Protein AF-A0A7Z9WI83-F1 (afdb_monomer_lite)

Foldseek 3Di:
DDQDPQRLLLVLVCVVQVFQADPPDAFGTDDPAETEHEDADLVVLVVQCVRQLPDPHQAEYEYAPVCQVSNCVSCVPSQHWYHYSNGHTPGGRDDDD

Radius of gyration: 12.02 Å; chains: 1; bounding box: 30×32×25 Å

Structure (mmCIF, N/CA/C/O backbone):
data_AF-A0A7Z9WI83-F1
#
_entry.id   AF-A0A7Z9WI83-F1
#
loop_
_atom_site.group_PDB
_atom_site.id
_atom_site.type_symbol
_atom_site.label_atom_id
_atom_site.label_alt_id
_atom_site.label_comp_id
_atom_site.label_asym_id
_atom_site.label_entity_id
_atom_site.label_seq_id
_atom_site.pdbx_PDB_ins_code
_atom_site.Cartn_x
_atom_site.Cartn_y
_atom_site.Cartn_z
_atom_site.occupancy
_atom_site.B_iso_or_equiv
_atom_site.auth_seq_id
_atom_site.auth_comp_id
_atom_site.auth_asym_id
_atom_site.auth_atom_id
_atom_site.pdbx_PDB_model_num
ATOM 1 N N . MET A 1 1 ? 17.686 18.195 3.930 1.00 54.31 1 MET A N 1
ATOM 2 C CA . MET A 1 1 ? 17.707 16.792 3.449 1.00 54.31 1 MET A CA 1
ATOM 3 C C . MET A 1 1 ? 16.621 16.606 2.400 1.00 54.31 1 MET A C 1
ATOM 5 O O . MET A 1 1 ? 15.509 17.076 2.614 1.00 54.31 1 MET A O 1
ATOM 9 N N . ALA A 1 2 ? 16.925 15.976 1.265 1.00 73.25 2 ALA A N 1
ATOM 10 C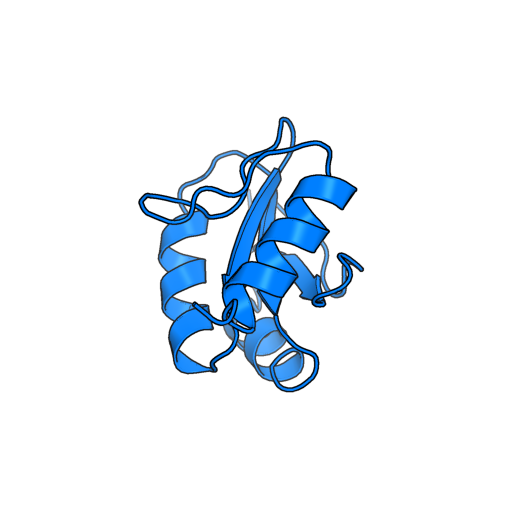 CA . ALA A 1 2 ? 15.931 15.727 0.221 1.00 73.25 2 ALA A CA 1
ATOM 11 C C . ALA A 1 2 ? 14.961 14.612 0.652 1.00 73.25 2 ALA A C 1
ATOM 13 O O . ALA A 1 2 ? 15.396 13.566 1.130 1.00 73.25 2 ALA A O 1
ATOM 14 N N . LYS A 1 3 ? 13.647 14.824 0.486 1.00 80.62 3 LYS A N 1
ATOM 15 C CA . LYS A 1 3 ? 12.636 13.789 0.763 1.00 80.62 3 LYS A CA 1
ATOM 16 C C . LYS A 1 3 ? 12.774 12.638 -0.228 1.00 80.62 3 LYS A C 1
ATOM 18 O O . LYS A 1 3 ? 12.801 12.875 -1.442 1.00 80.62 3 LYS A O 1
ATOM 23 N N . SER A 1 4 ? 12.817 11.411 0.290 1.00 91.06 4 SER A N 1
ATOM 24 C CA . SER A 1 4 ? 12.865 10.201 -0.532 1.00 91.06 4 SER A CA 1
ATOM 25 C C . SER A 1 4 ? 11.586 10.069 -1.376 1.00 91.06 4 SER A C 1
ATOM 27 O O . SER A 1 4 ? 10.556 10.681 -1.077 1.00 91.06 4 SER A O 1
ATOM 29 N N . LYS A 1 5 ? 11.622 9.267 -2.450 1.00 91.06 5 LYS A N 1
ATOM 30 C CA . LYS A 1 5 ? 10.400 8.981 -3.224 1.00 91.06 5 LYS A CA 1
ATOM 31 C C . LYS A 1 5 ? 9.341 8.296 -2.351 1.00 91.06 5 LYS A C 1
ATOM 33 O O . LYS A 1 5 ? 8.167 8.615 -2.490 1.00 91.06 5 LYS A O 1
ATOM 38 N N . HIS A 1 6 ? 9.761 7.407 -1.452 1.00 93.69 6 HIS A N 1
ATOM 39 C CA . HIS A 1 6 ? 8.878 6.759 -0.485 1.00 93.69 6 HIS A CA 1
ATOM 40 C C . HIS A 1 6 ? 8.203 7.806 0.417 1.00 93.69 6 HIS A C 1
ATOM 42 O O . HIS A 1 6 ? 6.977 7.869 0.437 1.00 93.69 6 HIS A O 1
ATOM 48 N N . ASP A 1 7 ? 8.978 8.703 1.042 1.00 94.12 7 ASP A N 1
ATOM 49 C CA . ASP A 1 7 ? 8.466 9.741 1.953 1.00 94.12 7 ASP A CA 1
ATOM 50 C C . ASP A 1 7 ? 7.425 10.625 1.252 1.00 94.12 7 ASP A C 1
ATOM 52 O O . ASP A 1 7 ? 6.364 10.904 1.802 1.00 94.12 7 ASP A O 1
ATOM 56 N N . LYS A 1 8 ? 7.697 11.038 0.005 1.00 94.94 8 LYS A N 1
ATOM 57 C CA . LYS A 1 8 ? 6.768 11.868 -0.781 1.00 94.94 8 LYS A CA 1
ATOM 58 C C . LYS A 1 8 ? 5.434 11.162 -1.025 1.00 94.94 8 LYS A C 1
ATOM 60 O O . LYS A 1 8 ? 4.383 11.788 -0.924 1.00 94.94 8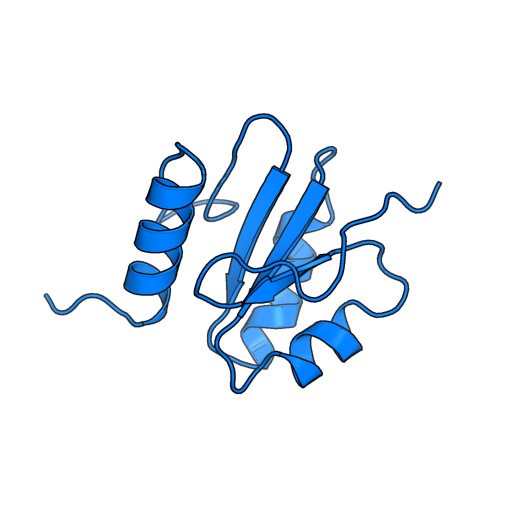 LYS A O 1
ATOM 65 N N . ILE A 1 9 ? 5.469 9.873 -1.364 1.00 95.56 9 ILE A N 1
ATOM 66 C CA . ILE A 1 9 ? 4.255 9.083 -1.591 1.00 95.56 9 ILE A CA 1
ATOM 67 C C . ILE A 1 9 ? 3.502 8.908 -0.272 1.00 95.56 9 ILE A C 1
ATOM 69 O O . ILE A 1 9 ? 2.302 9.170 -0.220 1.00 95.56 9 ILE A O 1
ATOM 73 N N . ALA A 1 10 ? 4.200 8.525 0.797 1.00 95.62 10 ALA A N 1
ATOM 74 C CA . ALA A 1 10 ? 3.597 8.295 2.101 1.00 95.62 10 ALA A CA 1
ATOM 75 C C . ALA A 1 10 ? 2.929 9.559 2.659 1.00 95.62 10 ALA A C 1
ATOM 77 O O . ALA A 1 10 ? 1.768 9.509 3.057 1.00 95.62 10 ALA A O 1
ATOM 78 N N . GLU A 1 11 ? 3.591 10.716 2.590 1.00 95.69 11 GLU A N 1
ATOM 79 C CA . GLU A 1 11 ? 3.005 11.999 2.992 1.00 95.69 11 GLU A CA 1
ATOM 80 C C . GLU A 1 11 ? 1.770 12.371 2.157 1.00 95.69 11 GLU A C 1
ATOM 82 O O . GLU A 1 11 ? 0.769 12.838 2.703 1.00 95.69 11 GLU A O 1
ATOM 87 N N . ASN A 1 12 ? 1.812 12.158 0.838 1.00 95.75 12 ASN A N 1
ATOM 88 C CA . ASN A 1 12 ? 0.677 12.451 -0.039 1.00 95.75 12 ASN A CA 1
ATOM 89 C C . ASN A 1 12 ? -0.533 11.565 0.280 1.00 95.75 12 ASN A C 1
ATOM 91 O O . ASN A 1 12 ? -1.665 12.051 0.336 1.00 95.75 12 ASN A O 1
ATOM 95 N N . LEU A 1 13 ? -0.306 10.271 0.510 1.00 96.69 13 LEU A N 1
ATOM 96 C CA . LEU A 1 13 ? -1.359 9.330 0.883 1.00 96.69 13 LEU A CA 1
ATOM 97 C C . LEU A 1 13 ? -1.898 9.622 2.286 1.00 96.69 13 LEU A C 1
ATOM 99 O O . LEU A 1 13 ? -3.112 9.616 2.473 1.00 96.69 13 LEU A O 1
ATOM 103 N N . ALA A 1 14 ? -1.027 9.931 3.246 1.00 96.25 14 ALA A N 1
ATOM 104 C CA . ALA A 1 14 ? -1.408 10.312 4.601 1.00 96.25 14 ALA A CA 1
ATOM 105 C C . ALA A 1 14 ? -2.348 11.528 4.581 1.00 96.25 14 ALA A C 1
ATOM 107 O O . ALA A 1 14 ? -3.461 11.449 5.101 1.00 96.25 14 ALA A O 1
ATOM 108 N N . LYS A 1 15 ? -1.983 12.591 3.847 1.00 96.06 15 LYS A N 1
ATOM 109 C CA . LYS A 1 15 ? -2.850 13.762 3.628 1.00 96.06 15 LYS A CA 1
ATOM 110 C C . LYS A 1 15 ? -4.178 13.386 2.976 1.00 96.06 15 LYS A C 1
ATOM 112 O O . LYS A 1 15 ? -5.234 13.781 3.459 1.00 96.06 15 LYS A O 1
ATOM 117 N N . ARG A 1 16 ? -4.142 12.592 1.900 1.00 95.38 16 ARG A N 1
ATOM 118 C CA . ARG A 1 16 ? -5.346 12.165 1.169 1.00 95.38 16 ARG A CA 1
ATOM 119 C C . ARG A 1 16 ? -6.316 11.367 2.044 1.00 95.38 16 ARG A C 1
ATOM 121 O O . ARG A 1 16 ? -7.524 11.468 1.853 1.00 95.38 16 ARG A O 1
ATOM 128 N N . PHE A 1 17 ? -5.800 10.548 2.955 1.00 94.81 17 PHE A N 1
ATOM 129 C CA . PHE A 1 17 ? -6.605 9.689 3.822 1.00 94.81 17 PHE A CA 1
ATOM 130 C C . PHE A 1 17 ? -6.821 10.263 5.230 1.00 94.81 17 PHE A C 1
ATOM 132 O O . PHE A 1 17 ? -7.333 9.545 6.087 1.00 94.81 17 PHE A O 1
ATOM 139 N N . GLY A 1 18 ? -6.457 11.530 5.471 1.00 94.12 18 GLY A N 1
ATOM 140 C CA . GLY A 1 18 ? -6.651 12.195 6.763 1.00 94.12 18 GLY A CA 1
ATOM 141 C C . GLY A 1 18 ? -5.928 11.487 7.911 1.00 94.12 18 GLY A C 1
ATOM 142 O O . GLY A 1 18 ? -6.511 11.262 8.967 1.00 94.12 18 GLY A O 1
ATOM 143 N N . SER A 1 19 ? -4.691 11.054 7.675 1.00 94.56 19 SER A N 1
ATOM 144 C CA . SER A 1 19 ? -3.872 10.304 8.627 1.00 94.56 19 SER A CA 1
ATOM 145 C C . SER A 1 19 ? -2.441 10.840 8.645 1.00 94.56 19 SER A C 1
ATOM 147 O O . SER A 1 19 ? -2.088 11.742 7.886 1.00 94.56 19 SER A O 1
ATOM 149 N N . GLU A 1 20 ? -1.617 10.280 9.519 1.00 93.06 20 GLU A N 1
ATOM 150 C CA . GLU A 1 20 ? -0.213 10.637 9.679 1.00 93.06 20 GLU A CA 1
ATOM 151 C C . GLU A 1 20 ? 0.684 9.551 9.089 1.00 93.06 20 GLU A C 1
ATOM 153 O O . GLU A 1 20 ? 0.375 8.357 9.157 1.00 93.06 20 GLU A O 1
ATOM 158 N N . TYR A 1 21 ? 1.814 9.979 8.526 1.00 93.38 21 TYR A N 1
ATOM 159 C CA . TYR A 1 21 ? 2.866 9.085 8.062 1.00 93.38 21 TYR A CA 1
ATOM 160 C C . TYR A 1 21 ? 3.836 8.752 9.207 1.00 93.38 21 TYR A C 1
ATOM 162 O O . TYR A 1 21 ? 4.446 9.644 9.799 1.00 93.38 21 TYR A O 1
ATOM 170 N N . LYS A 1 22 ? 4.015 7.459 9.494 1.00 90.88 22 LYS A N 1
ATOM 171 C CA . LYS A 1 22 ? 4.889 6.928 10.547 1.00 90.88 22 LYS A CA 1
ATOM 172 C C . LYS A 1 22 ? 6.240 6.480 9.991 1.00 90.88 22 LYS A C 1
ATOM 174 O O . LYS A 1 22 ? 6.483 5.299 9.793 1.00 90.88 22 LYS A O 1
ATOM 179 N N . LYS A 1 23 ? 7.162 7.428 9.829 1.00 81.06 23 LYS A N 1
ATOM 180 C CA . LYS A 1 23 ? 8.466 7.214 9.173 1.00 81.06 23 LYS A CA 1
ATOM 181 C C . LYS A 1 23 ? 9.384 6.144 9.788 1.00 81.06 23 LYS A C 1
ATOM 183 O O . LYS A 1 23 ? 10.237 5.604 9.092 1.00 81.06 23 LYS A O 1
ATOM 188 N N . HIS A 1 24 ? 9.282 5.878 11.091 1.00 73.69 24 HIS A N 1
ATOM 189 C CA . HIS A 1 24 ? 10.331 5.148 11.820 1.00 73.69 24 HIS A CA 1
ATOM 190 C C . HIS A 1 24 ? 9.904 3.809 12.422 1.00 73.69 24 HIS A C 1
ATOM 192 O O . HIS A 1 24 ? 10.766 3.072 12.902 1.00 73.69 24 HIS A O 1
ATOM 198 N N . LYS A 1 25 ? 8.605 3.481 12.457 1.00 77.44 25 LYS A N 1
ATOM 199 C CA . LYS A 1 25 ? 8.154 2.236 13.088 1.00 77.44 25 LYS A CA 1
ATOM 200 C C . LYS A 1 25 ? 6.751 1.822 12.661 1.00 77.44 25 LYS A C 1
ATOM 202 O O . LYS A 1 25 ? 5.792 2.574 12.834 1.00 77.44 25 LYS A O 1
ATOM 207 N N . GLY A 1 26 ? 6.639 0.548 12.292 1.00 87.00 26 GLY A N 1
ATOM 208 C CA . GLY A 1 26 ? 5.373 -0.088 11.955 1.00 87.00 26 GLY A CA 1
ATOM 209 C C . GLY A 1 26 ? 4.854 0.356 10.596 1.00 87.00 26 GLY A C 1
ATOM 210 O O . GLY A 1 26 ? 5.603 0.891 9.794 1.00 87.00 26 GLY A O 1
ATOM 211 N N . ILE A 1 27 ? 3.563 0.122 10.373 1.00 93.62 27 ILE A N 1
ATOM 212 C CA . ILE A 1 27 ? 2.932 0.393 9.083 1.00 93.62 27 ILE A CA 1
ATOM 213 C C . ILE A 1 27 ? 2.914 1.898 8.807 1.00 93.62 27 ILE A C 1
ATOM 215 O O . ILE A 1 27 ? 2.460 2.660 9.672 1.00 93.62 27 ILE A O 1
ATOM 219 N N . ASP A 1 28 ? 3.324 2.289 7.599 1.00 95.62 28 ASP A N 1
ATOM 220 C CA . ASP A 1 28 ? 3.512 3.690 7.201 1.00 95.62 28 ASP A CA 1
ATOM 221 C C . ASP A 1 28 ? 2.290 4.559 7.499 1.00 95.62 28 ASP A C 1
ATOM 223 O O . ASP A 1 28 ? 2.416 5.665 8.023 1.00 95.62 28 ASP A O 1
ATOM 227 N N . ILE A 1 29 ? 1.090 4.075 7.160 1.00 96.81 29 ILE A N 1
ATOM 228 C CA . ILE A 1 29 ? -0.152 4.831 7.333 1.00 96.81 29 ILE A CA 1
ATOM 229 C C . ILE A 1 29 ? -1.218 3.932 7.947 1.00 96.81 29 ILE A C 1
ATOM 231 O O . ILE A 1 29 ? -1.577 2.874 7.417 1.00 96.81 29 ILE A O 1
ATOM 235 N N . VAL A 1 30 ? -1.790 4.39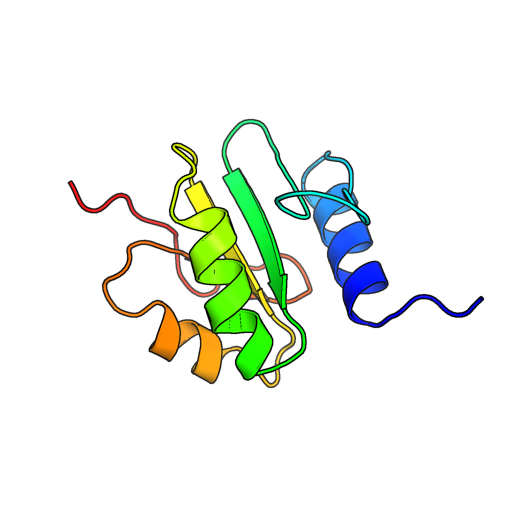2 9.059 1.00 95.88 30 VAL A N 1
ATOM 236 C CA . VAL A 1 30 ? -2.865 3.698 9.770 1.00 95.88 30 VAL A CA 1
ATOM 237 C C . VAL A 1 30 ? -4.046 4.640 9.937 1.00 95.88 30 VAL A C 1
ATOM 239 O O . VAL A 1 30 ? -4.036 5.551 10.757 1.00 95.88 30 VAL A O 1
ATOM 242 N N . THR A 1 31 ? -5.105 4.360 9.192 1.00 94.69 31 THR A N 1
ATOM 243 C CA . THR A 1 31 ? -6.384 5.076 9.280 1.00 94.69 31 THR A CA 1
ATOM 244 C C . THR A 1 31 ? -7.373 4.292 10.151 1.00 94.69 31 THR A C 1
ATOM 246 O O . THR A 1 31 ? -7.052 3.216 10.674 1.00 94.69 31 THR A O 1
ATOM 249 N N . ARG A 1 32 ? -8.614 4.775 10.272 1.00 93.44 32 ARG A N 1
ATOM 250 C CA . ARG A 1 32 ? -9.696 4.047 10.949 1.00 93.44 32 ARG A CA 1
ATOM 251 C C . ARG A 1 32 ? -10.024 2.706 10.274 1.00 93.44 32 ARG A C 1
ATOM 253 O O . ARG A 1 32 ? -10.165 1.706 10.972 1.00 93.44 32 ARG A O 1
ATOM 260 N N . ASP A 1 33 ? -10.111 2.671 8.944 1.00 93.62 33 ASP A N 1
ATOM 261 C CA . ASP A 1 33 ? -10.645 1.546 8.155 1.00 93.62 33 ASP A CA 1
ATOM 262 C C . ASP A 1 33 ? -9.573 0.727 7.414 1.00 93.62 33 ASP A C 1
ATOM 264 O O . ASP A 1 33 ? -9.798 -0.441 7.079 1.00 93.62 33 ASP A O 1
ATOM 268 N N . ARG A 1 34 ? -8.392 1.306 7.174 1.00 95.75 34 ARG A N 1
ATOM 269 C CA . ARG A 1 34 ? -7.307 0.667 6.417 1.00 95.75 34 ARG A CA 1
ATOM 270 C C . ARG A 1 34 ? -5.910 0.934 6.967 1.00 95.75 34 ARG A C 1
ATOM 272 O O . ARG A 1 34 ? -5.664 1.921 7.660 1.00 95.75 34 ARG A O 1
ATOM 279 N N . VA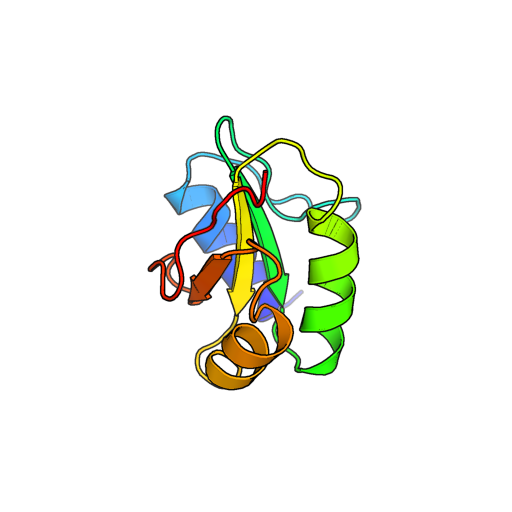L A 1 35 ? -4.996 0.047 6.601 1.00 97.06 35 VAL A N 1
ATOM 280 C CA . VAL A 1 35 ? -3.551 0.199 6.766 1.00 97.06 35 VAL A CA 1
ATOM 281 C C . VAL A 1 35 ? -2.885 0.178 5.394 1.00 97.06 35 VAL A C 1
ATOM 283 O O . VAL A 1 35 ? -3.338 -0.552 4.504 1.00 97.06 35 VAL A O 1
ATOM 286 N N . ILE A 1 36 ? -1.851 0.993 5.217 1.00 97.62 36 ILE A N 1
ATOM 287 C CA . ILE A 1 36 ? -1.172 1.181 3.935 1.00 97.62 36 ILE A CA 1
ATOM 288 C C . ILE A 1 36 ? 0.330 1.168 4.187 1.00 97.62 36 ILE A C 1
ATOM 290 O O . ILE A 1 36 ? 0.801 1.961 4.996 1.00 97.62 36 ILE A O 1
ATOM 294 N N . GLU A 1 37 ? 1.038 0.302 3.467 1.00 97.62 37 GLU A N 1
ATOM 295 C CA . GLU A 1 37 ? 2.500 0.334 3.366 1.00 97.62 37 GLU A CA 1
ATOM 296 C C . GLU A 1 37 ? 2.912 0.842 1.985 1.00 97.62 37 GLU A C 1
ATOM 298 O O . GLU A 1 37 ? 2.304 0.452 0.983 1.00 97.62 37 GLU A O 1
ATOM 303 N N . VAL A 1 38 ? 3.925 1.697 1.917 1.00 97.19 38 VAL A N 1
ATOM 304 C CA . VAL A 1 38 ? 4.437 2.317 0.698 1.00 97.19 38 VAL A CA 1
ATOM 305 C C . VAL A 1 38 ? 5.717 1.625 0.250 1.00 97.19 38 VAL A C 1
ATOM 307 O O . VAL A 1 38 ? 6.744 1.667 0.913 1.00 97.19 38 VAL A O 1
ATOM 310 N N . GLU A 1 39 ? 5.708 1.072 -0.958 1.00 96.44 39 GLU A N 1
ATOM 311 C CA . GLU A 1 39 ? 6.842 0.326 -1.493 1.00 96.44 39 GLU A CA 1
ATOM 312 C C . GLU A 1 39 ? 7.275 0.867 -2.855 1.00 96.44 39 GLU A C 1
ATOM 314 O O . GLU A 1 39 ? 6.512 0.935 -3.821 1.00 96.44 39 GLU A O 1
ATOM 319 N N . THR A 1 40 ? 8.542 1.276 -2.946 1.00 95.50 40 THR A N 1
ATOM 320 C CA . THR A 1 40 ? 9.113 1.842 -4.183 1.00 95.50 40 THR A CA 1
ATOM 321 C C . THR A 1 40 ? 10.001 0.862 -4.944 1.00 95.50 40 THR A C 1
ATOM 323 O O . THR A 1 40 ? 10.381 1.151 -6.084 1.00 95.50 40 THR A O 1
ATOM 326 N N . THR A 1 41 ? 10.291 -0.300 -4.351 1.00 94.81 41 THR A N 1
ATOM 327 C CA . THR A 1 41 ? 11.137 -1.355 -4.920 1.00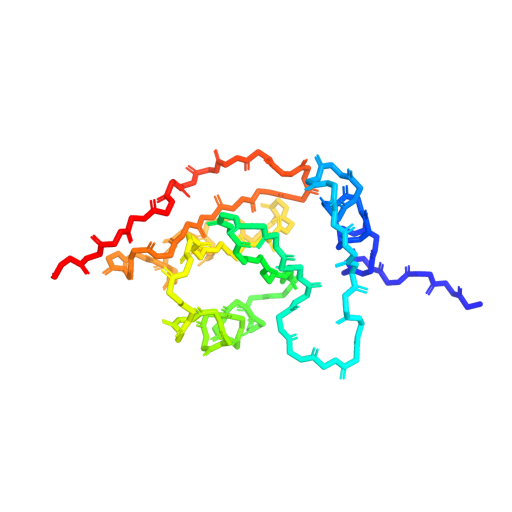 94.81 41 THR A CA 1
ATOM 328 C C . THR A 1 41 ? 10.394 -2.686 -4.957 1.00 94.81 41 THR A C 1
ATOM 330 O O . THR A 1 41 ? 9.506 -2.940 -4.146 1.00 94.81 41 THR A O 1
ATOM 333 N N . ARG A 1 42 ? 10.786 -3.571 -5.880 1.00 92.69 42 ARG A N 1
ATOM 334 C CA . ARG A 1 42 ? 10.187 -4.906 -6.016 1.00 92.69 42 ARG A CA 1
ATOM 335 C C . ARG A 1 42 ? 10.352 -5.760 -4.754 1.00 92.69 42 ARG A C 1
ATOM 337 O O . ARG A 1 42 ? 9.421 -6.463 -4.377 1.00 92.69 42 ARG A O 1
ATOM 344 N N . ASN A 1 43 ? 11.517 -5.691 -4.109 1.00 92.75 43 ASN A N 1
ATOM 345 C CA . ASN A 1 43 ? 11.809 -6.481 -2.909 1.00 92.75 43 ASN A CA 1
ATOM 346 C C . ASN A 1 43 ? 11.031 -5.972 -1.690 1.00 92.75 43 ASN A C 1
ATOM 348 O O . ASN A 1 43 ? 10.532 -6.780 -0.906 1.00 92.75 43 ASN A O 1
ATOM 352 N N . GLY A 1 44 ? 10.864 -4.651 -1.583 1.00 93.75 44 GLY A N 1
ATOM 353 C CA . GLY A 1 44 ? 10.087 -4.023 -0.519 1.00 93.75 44 GLY A CA 1
ATOM 354 C C . GLY A 1 44 ? 8.636 -4.509 -0.474 1.00 93.75 44 GLY A C 1
ATOM 355 O O . GLY A 1 44 ? 8.127 -4.815 0.594 1.00 93.75 44 GLY A O 1
ATOM 356 N N . ILE A 1 45 ? 8.002 -4.769 -1.627 1.00 96.25 45 ILE A N 1
ATOM 357 C CA . ILE A 1 45 ? 6.617 -5.284 -1.706 1.00 96.25 45 ILE A CA 1
ATOM 358 C C . ILE A 1 45 ? 6.381 -6.494 -0.786 1.00 96.25 45 ILE A C 1
ATOM 360 O O . ILE A 1 45 ? 5.362 -6.557 -0.097 1.00 96.25 45 ILE A O 1
ATOM 364 N N . TYR A 1 46 ? 7.307 -7.457 -0.748 1.00 95.62 46 TYR A N 1
ATOM 365 C CA . TYR A 1 46 ? 7.169 -8.640 0.109 1.00 95.62 46 TYR A CA 1
ATOM 366 C C . TYR A 1 46 ? 7.338 -8.310 1.596 1.00 95.62 46 TYR A C 1
ATOM 368 O O . TYR A 1 46 ? 6.649 -8.893 2.439 1.00 95.62 46 TYR A O 1
ATOM 376 N N . GLN A 1 47 ? 8.223 -7.366 1.925 1.00 93.69 47 GLN A N 1
ATOM 377 C CA . GLN A 1 47 ? 8.387 -6.862 3.287 1.00 93.69 47 GLN A CA 1
ATOM 378 C C . GLN A 1 47 ? 7.110 -6.149 3.737 1.00 93.69 47 GLN A C 1
ATOM 380 O O . GLN A 1 47 ? 6.529 -6.546 4.749 1.00 93.69 47 GLN A O 1
ATOM 385 N N . GLY A 1 48 ? 6.593 -5.215 2.940 1.00 94.44 48 GLY A N 1
ATOM 386 C CA . GLY A 1 48 ? 5.344 -4.523 3.229 1.00 94.44 48 GLY A CA 1
ATOM 387 C C . GLY A 1 48 ? 4.145 -5.461 3.372 1.00 94.44 48 GLY A C 1
ATOM 388 O O . GLY A 1 48 ? 3.356 -5.323 4.308 1.00 94.44 48 GLY A O 1
ATOM 389 N N . ILE A 1 49 ? 4.043 -6.505 2.538 1.00 95.50 49 ILE A N 1
ATOM 390 C CA . ILE A 1 49 ? 3.035 -7.570 2.704 1.00 95.50 49 ILE A CA 1
ATOM 391 C C . ILE A 1 49 ? 3.131 -8.204 4.098 1.00 95.50 49 ILE A C 1
ATOM 393 O O . ILE A 1 49 ? 2.109 -8.384 4.765 1.00 95.50 49 ILE A O 1
ATOM 397 N N . ASN A 1 50 ? 4.340 -8.534 4.557 1.00 94.25 50 ASN A N 1
ATOM 398 C CA . ASN A 1 50 ? 4.552 -9.137 5.871 1.00 94.25 50 ASN A CA 1
ATOM 399 C C . ASN A 1 50 ? 4.194 -8.204 7.031 1.00 94.25 50 ASN A C 1
ATOM 401 O O . ASN A 1 50 ? 3.734 -8.698 8.063 1.00 94.25 50 ASN A O 1
ATOM 405 N N . GLN A 1 51 ? 4.349 -6.893 6.852 1.00 93.25 51 GLN A N 1
ATOM 406 C CA . GLN A 1 51 ? 3.938 -5.899 7.838 1.00 93.25 51 GLN A CA 1
ATOM 407 C C . GLN A 1 51 ? 2.412 -5.785 7.921 1.00 93.25 51 GLN A C 1
ATOM 409 O O . GLN A 1 51 ? 1.827 -5.905 9.001 1.00 93.25 51 GLN A O 1
ATOM 414 N N . VAL A 1 52 ? 1.732 -5.633 6.779 1.00 94.88 52 VAL A N 1
ATOM 415 C CA . VAL A 1 52 ? 0.283 -5.385 6.775 1.00 94.88 52 VAL A CA 1
ATOM 416 C C . VAL A 1 52 ? -0.549 -6.646 7.003 1.00 94.88 52 VAL A C 1
ATOM 418 O O . VAL A 1 52 ? -1.670 -6.532 7.499 1.00 94.88 52 VAL A O 1
ATOM 421 N N . LYS A 1 53 ? -0.046 -7.854 6.685 1.00 93.25 53 LYS A N 1
ATOM 422 C CA . LYS A 1 53 ? -0.846 -9.103 6.719 1.00 93.25 53 LYS A CA 1
ATOM 423 C C . LYS A 1 53 ? -1.505 -9.394 8.068 1.00 93.25 53 LYS A C 1
ATOM 425 O O . LYS A 1 53 ? -2.558 -10.023 8.091 1.00 93.25 53 LYS A O 1
ATOM 430 N N . ARG A 1 54 ? -0.907 -8.934 9.173 1.00 90.38 54 ARG A N 1
ATOM 431 C CA . ARG A 1 54 ? -1.407 -9.161 10.540 1.00 90.38 54 ARG A CA 1
ATOM 432 C C . ARG A 1 54 ? -2.480 -8.161 10.978 1.00 90.38 54 ARG A C 1
ATOM 434 O O . ARG A 1 54 ? -3.131 -8.377 11.992 1.00 90.38 54 ARG A O 1
ATOM 441 N N . SER A 1 55 ? -2.685 -7.076 10.231 1.00 92.81 55 SER A N 1
ATOM 442 C CA . SER A 1 55 ? -3.701 -6.076 10.561 1.00 92.81 55 SER A CA 1
ATOM 443 C C . SER A 1 55 ? -5.110 -6.625 10.349 1.00 92.81 55 SER A C 1
ATOM 445 O O . SER A 1 55 ? -5.385 -7.270 9.338 1.00 92.81 55 SER A O 1
ATOM 447 N N . SER A 1 56 ? -6.030 -6.317 11.264 1.00 92.19 56 SER A N 1
ATOM 448 C CA . SER A 1 56 ? -7.457 -6.643 11.140 1.00 92.19 56 SER A CA 1
ATOM 449 C C . SER A 1 56 ? -8.213 -5.732 10.159 1.00 92.19 56 SER A C 1
ATOM 451 O O . SER A 1 56 ? -9.314 -6.085 9.732 1.00 92.19 56 SER A O 1
ATOM 453 N N . LYS A 1 57 ? -7.622 -4.587 9.789 1.00 94.75 57 LYS A N 1
ATOM 454 C CA . LYS A 1 57 ? -8.186 -3.573 8.881 1.00 94.75 57 LYS A CA 1
ATOM 455 C C . LYS A 1 57 ? -8.021 -3.968 7.409 1.00 94.75 57 LYS A C 1
ATOM 457 O O . LYS A 1 57 ? -7.384 -4.972 7.089 1.00 94.75 57 LYS A O 1
ATOM 462 N N . ALA A 1 58 ? -8.569 -3.171 6.491 1.00 96.25 58 ALA A N 1
ATOM 463 C CA . ALA A 1 58 ? -8.290 -3.344 5.068 1.00 96.25 58 ALA A CA 1
ATOM 464 C C . ALA A 1 58 ? -6.799 -3.075 4.790 1.00 96.25 58 ALA A C 1
ATOM 466 O O . ALA A 1 58 ? -6.272 -2.029 5.157 1.00 96.25 58 ALA A O 1
ATOM 467 N N . ARG A 1 59 ? -6.106 -4.032 4.173 1.00 97.50 59 ARG A N 1
ATOM 468 C CA . ARG A 1 59 ? -4.647 -4.003 3.986 1.00 97.50 59 ARG A CA 1
ATOM 469 C C . ARG A 1 59 ? -4.315 -3.592 2.568 1.00 97.50 59 ARG A C 1
ATOM 471 O O . ARG A 1 59 ? -4.821 -4.228 1.645 1.00 97.50 59 ARG A O 1
ATOM 478 N N . TYR A 1 60 ? -3.452 -2.603 2.395 1.00 98.12 60 TYR A N 1
ATOM 479 C CA . TYR A 1 60 ? -3.012 -2.160 1.080 1.00 98.12 60 TYR A CA 1
ATOM 480 C C . TYR A 1 60 ? -1.496 -2.024 1.004 1.00 98.12 60 TYR A C 1
ATOM 482 O O . TYR A 1 60 ? -0.869 -1.559 1.950 1.00 98.12 60 TYR A O 1
ATOM 490 N N . ILE A 1 61 ? -0.945 -2.377 -0.156 1.00 98.06 61 ILE A N 1
ATOM 491 C CA . ILE A 1 61 ? 0.387 -1.941 -0.576 1.00 98.06 61 ILE A CA 1
ATOM 492 C C . ILE A 1 61 ? 0.207 -0.822 -1.600 1.00 98.06 61 ILE A C 1
ATOM 494 O O . ILE A 1 61 ? -0.475 -1.002 -2.615 1.00 98.06 61 ILE A O 1
ATOM 498 N N . ALA A 1 62 ? 0.781 0.337 -1.314 1.00 98.12 62 ALA A N 1
ATOM 499 C CA . ALA A 1 62 ? 0.890 1.451 -2.233 1.00 98.12 62 ALA A CA 1
ATOM 500 C C . ALA A 1 62 ? 2.225 1.373 -2.969 1.00 98.12 62 ALA A C 1
ATOM 502 O O . ALA A 1 62 ? 3.273 1.307 -2.338 1.00 98.12 62 ALA A O 1
ATOM 503 N N . VAL A 1 63 ? 2.199 1.395 -4.299 1.00 97.81 63 VAL A N 1
ATOM 504 C CA . VAL A 1 63 ? 3.417 1.311 -5.115 1.00 97.81 63 VAL A CA 1
ATOM 505 C C . VAL A 1 63 ? 3.504 2.434 -6.134 1.00 97.81 63 VAL A C 1
ATOM 507 O O . VAL A 1 63 ? 2.497 3.024 -6.531 1.00 97.81 63 VAL A O 1
ATOM 510 N N . ASN A 1 64 ? 4.726 2.714 -6.581 1.00 95.38 64 ASN A N 1
ATOM 511 C CA . ASN A 1 64 ? 4.935 3.532 -7.771 1.00 95.38 64 ASN A CA 1
ATOM 512 C C . ASN A 1 64 ? 4.461 2.794 -9.036 1.00 95.38 64 ASN A C 1
ATOM 514 O O . ASN A 1 64 ? 4.350 1.566 -9.053 1.00 95.38 64 ASN A O 1
ATOM 518 N N . ASP A 1 65 ? 4.225 3.542 -10.114 1.00 92.94 65 ASP A N 1
ATOM 5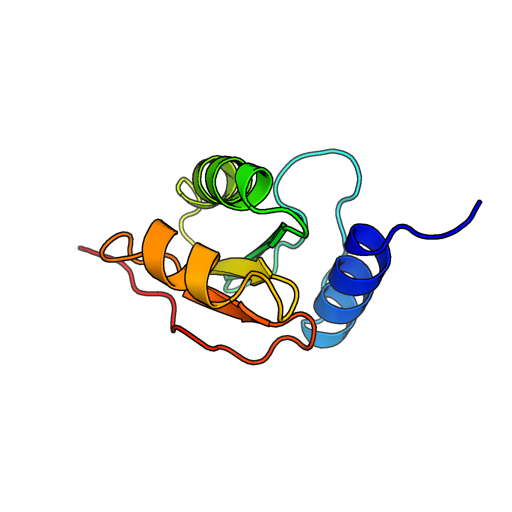19 C CA . ASP A 1 65 ? 3.619 2.996 -11.337 1.00 92.94 65 ASP A CA 1
ATOM 520 C C . ASP A 1 65 ? 4.404 1.812 -11.933 1.00 92.94 65 ASP A C 1
ATOM 522 O O . ASP A 1 65 ? 3.815 0.847 -12.413 1.00 92.94 65 ASP A O 1
ATOM 526 N N . ARG A 1 66 ? 5.737 1.823 -11.798 1.00 95.00 66 ARG A N 1
ATOM 527 C CA . ARG A 1 66 ? 6.634 0.756 -12.282 1.00 95.00 66 ARG A CA 1
ATOM 528 C C . ARG A 1 66 ? 6.469 -0.579 -11.547 1.00 95.00 66 ARG A C 1
ATOM 530 O O . ARG A 1 66 ? 6.925 -1.602 -12.042 1.00 95.00 66 ARG A O 1
ATOM 537 N N . ASN A 1 67 ? 5.869 -0.578 -10.359 1.00 96.75 67 ASN A N 1
ATOM 538 C CA . ASN A 1 67 ? 5.736 -1.762 -9.511 1.00 96.75 67 ASN A CA 1
ATOM 539 C C . ASN A 1 67 ? 4.292 -2.255 -9.366 1.00 96.75 67 ASN A C 1
ATOM 541 O O . ASN A 1 67 ? 4.055 -3.190 -8.599 1.00 96.75 67 ASN A O 1
ATOM 545 N N . ILE A 1 68 ? 3.337 -1.680 -10.105 1.00 97.06 68 ILE A N 1
ATOM 546 C CA . ILE A 1 68 ? 1.926 -2.090 -10.047 1.00 97.06 68 ILE A CA 1
ATOM 547 C C . ILE A 1 68 ? 1.774 -3.582 -10.365 1.00 97.06 68 ILE A C 1
ATOM 549 O O . ILE A 1 68 ? 1.187 -4.310 -9.566 1.00 97.06 68 ILE A O 1
ATOM 553 N N . GLU A 1 69 ? 2.344 -4.068 -11.470 1.00 97.75 69 GLU A N 1
ATOM 554 C CA . GLU A 1 69 ? 2.252 -5.489 -11.842 1.00 97.75 69 GLU A CA 1
ATOM 555 C C . GLU A 1 69 ? 2.927 -6.408 -10.820 1.00 97.75 69 GLU A C 1
ATOM 557 O O . GLU A 1 69 ? 2.357 -7.426 -10.423 1.00 97.75 69 GLU A O 1
ATOM 562 N N . ASN A 1 70 ? 4.102 -6.016 -10.317 1.00 97.50 70 ASN A N 1
ATOM 563 C CA . ASN A 1 70 ? 4.800 -6.756 -9.264 1.00 97.50 70 ASN A CA 1
ATOM 564 C C . ASN A 1 70 ? 3.929 -6.888 -8.004 1.00 97.50 70 ASN A C 1
ATOM 566 O O . ASN A 1 70 ? 3.814 -7.978 -7.443 1.00 97.50 70 ASN A O 1
ATOM 570 N N . ALA A 1 71 ? 3.268 -5.804 -7.587 1.00 97.50 71 ALA A N 1
ATOM 571 C CA . ALA A 1 71 ? 2.386 -5.797 -6.424 1.00 97.50 71 ALA A CA 1
ATOM 572 C C . ALA A 1 71 ? 1.104 -6.607 -6.654 1.00 97.50 71 ALA A C 1
ATOM 574 O O . ALA A 1 71 ? 0.651 -7.327 -5.760 1.00 97.50 71 ALA A O 1
ATOM 575 N N . LEU A 1 72 ? 0.518 -6.534 -7.851 1.00 98.00 72 LEU A N 1
ATOM 576 C CA . LEU A 1 72 ? -0.647 -7.338 -8.225 1.00 98.00 72 LEU A CA 1
ATOM 577 C C . LEU A 1 72 ? -0.336 -8.836 -8.161 1.00 98.00 72 LEU A C 1
ATOM 579 O O . LEU A 1 72 ? -1.104 -9.593 -7.559 1.00 98.00 72 LEU A O 1
ATOM 583 N N . ASN A 1 73 ? 0.812 -9.241 -8.705 1.00 97.38 73 ASN A N 1
ATOM 584 C CA . ASN A 1 73 ? 1.273 -10.624 -8.683 1.00 97.38 73 ASN A CA 1
ATOM 585 C C . ASN A 1 73 ? 1.584 -11.098 -7.257 1.00 97.38 73 ASN A C 1
ATOM 587 O O . ASN A 1 73 ? 1.053 -12.123 -6.829 1.00 97.38 73 ASN A O 1
ATOM 591 N N . ALA A 1 74 ? 2.354 -10.326 -6.484 1.00 96.69 74 ALA A N 1
ATOM 592 C CA . ALA A 1 74 ? 2.738 -10.687 -5.116 1.00 96.69 74 ALA A CA 1
ATOM 593 C C . ALA A 1 74 ? 1.543 -10.763 -4.148 1.00 96.69 74 ALA A C 1
ATOM 595 O O . ALA A 1 74 ? 1.543 -11.539 -3.195 1.00 96.69 74 ALA A O 1
ATOM 596 N N . THR A 1 75 ? 0.491 -9.977 -4.391 1.00 96.12 75 THR A N 1
ATOM 597 C CA . THR A 1 75 ? -0.724 -9.980 -3.560 1.00 96.12 75 THR A CA 1
ATOM 598 C C . THR A 1 75 ? -1.825 -10.897 -4.104 1.00 96.12 75 THR A C 1
ATOM 600 O O . THR A 1 75 ? -2.949 -10.917 -3.578 1.00 96.12 75 THR A O 1
ATOM 603 N N . LYS A 1 76 ? -1.570 -11.658 -5.173 1.00 94.94 76 LYS A N 1
ATOM 604 C CA . LYS A 1 76 ? -2.569 -12.550 -5.770 1.00 94.94 76 LYS A CA 1
ATOM 605 C C . LYS A 1 76 ? -3.057 -13.555 -4.723 1.00 94.94 76 LYS A C 1
ATOM 607 O O . LYS A 1 76 ? -2.276 -14.201 -4.039 1.00 94.94 76 LYS A O 1
ATOM 612 N N . ARG A 1 77 ? -4.382 -13.666 -4.566 1.00 91.62 77 ARG A N 1
ATOM 613 C CA . ARG A 1 77 ? -5.044 -14.559 -3.590 1.00 91.62 77 ARG A CA 1
ATOM 614 C C . ARG A 1 77 ? -4.673 -14.321 -2.109 1.00 91.62 77 ARG A C 1
ATOM 616 O O . ARG A 1 77 ? -5.029 -15.163 -1.290 1.00 91.62 77 ARG A O 1
ATOM 623 N N . THR A 1 78 ? -4.057 -13.198 -1.730 1.00 93.00 78 THR A N 1
ATOM 624 C CA . THR A 1 78 ? -3.753 -12.888 -0.312 1.00 93.00 78 THR A CA 1
ATOM 625 C C . THR A 1 78 ? -4.842 -12.068 0.388 1.00 93.00 78 THR A C 1
ATOM 627 O O . THR A 1 78 ? -4.851 -11.963 1.610 1.00 93.00 78 THR A O 1
ATOM 630 N N . GLY A 1 79 ? -5.752 -11.449 -0.375 1.00 94.44 79 GLY A N 1
ATOM 631 C CA . GLY A 1 79 ? -6.729 -10.481 0.146 1.00 94.44 79 GLY A CA 1
ATOM 632 C C . GLY A 1 79 ? -6.152 -9.081 0.420 1.00 94.44 79 GLY A C 1
ATOM 633 O O . GLY A 1 79 ? -6.886 -8.159 0.769 1.00 94.44 79 GLY A O 1
ATOM 634 N N . ILE A 1 80 ? -4.846 -8.880 0.231 1.00 97.50 80 ILE A N 1
ATOM 635 C CA . ILE A 1 80 ? -4.210 -7.559 0.330 1.00 97.50 80 ILE A CA 1
ATOM 636 C C . ILE A 1 80 ? -4.514 -6.770 -0.947 1.00 97.50 80 ILE A C 1
ATOM 638 O O . ILE A 1 80 ? -4.385 -7.298 -2.051 1.00 97.50 80 ILE A O 1
ATOM 642 N N . GLY A 1 81 ? -4.958 -5.526 -0.807 1.00 97.94 81 GLY A N 1
ATOM 643 C CA . GLY A 1 81 ? -5.213 -4.620 -1.919 1.00 97.94 81 GLY A CA 1
ATOM 644 C C . GLY A 1 81 ? -3.942 -3.955 -2.445 1.00 97.94 81 GLY A C 1
ATOM 645 O O . GLY A 1 81 ? -2.910 -3.927 -1.779 1.00 97.94 81 GLY A O 1
ATOM 646 N N . VAL A 1 82 ? -4.034 -3.385 -3.643 1.00 98.25 82 VAL A N 1
ATOM 647 C CA . VAL A 1 82 ? -2.961 -2.606 -4.274 1.00 98.25 82 VAL A CA 1
ATOM 648 C C . VAL A 1 82 ? -3.503 -1.227 -4.609 1.00 98.25 82 VAL A C 1
ATOM 650 O O . VAL A 1 82 ? -4.598 -1.112 -5.169 1.00 98.25 82 VAL A O 1
ATOM 653 N N . MET A 1 83 ? -2.744 -0.188 -4.280 1.00 97.62 83 MET A N 1
ATOM 654 C CA . MET A 1 83 ? -3.009 1.179 -4.717 1.00 97.62 83 MET A CA 1
ATOM 655 C C . MET A 1 83 ? -1.778 1.788 -5.386 1.00 97.62 83 MET A C 1
ATOM 657 O O . MET A 1 83 ? -0.656 1.343 -5.157 1.00 97.62 83 MET A O 1
ATOM 661 N N . ASN A 1 84 ? -1.988 2.794 -6.230 1.00 97.19 84 ASN A N 1
ATOM 662 C CA . ASN A 1 84 ? -0.880 3.562 -6.794 1.00 97.19 84 ASN A CA 1
ATOM 663 C C . ASN A 1 84 ? -0.433 4.689 -5.848 1.00 97.19 84 ASN A C 1
ATOM 665 O O . ASN A 1 84 ? -1.090 4.980 -4.846 1.00 97.19 84 ASN A O 1
ATOM 669 N N . GLU A 1 85 ? 0.643 5.380 -6.218 1.00 95.75 85 GLU A N 1
ATOM 670 C CA . GLU A 1 85 ? 1.222 6.499 -5.463 1.00 95.75 85 GLU A CA 1
ATOM 671 C C . GLU A 1 85 ? 0.277 7.692 -5.243 1.00 95.75 85 GLU A C 1
ATOM 673 O O . GLU A 1 85 ? 0.492 8.500 -4.343 1.00 95.75 85 GLU A O 1
ATOM 678 N N . LYS A 1 86 ? -0.801 7.791 -6.028 1.00 95.75 86 LYS A N 1
ATOM 679 C CA . LYS A 1 86 ? -1.832 8.822 -5.862 1.00 95.75 86 LYS A CA 1
ATOM 680 C C . LYS A 1 86 ? -2.936 8.389 -4.901 1.00 95.75 86 LYS A C 1
ATOM 682 O O . LYS A 1 86 ? -3.732 9.234 -4.513 1.00 95.75 86 LYS A O 1
ATOM 687 N N . GLY A 1 87 ? -3.030 7.109 -4.538 1.00 94.81 87 GLY A N 1
ATOM 688 C CA . GLY A 1 87 ? -4.092 6.545 -3.698 1.00 94.81 87 GLY A CA 1
ATOM 689 C C . GLY A 1 87 ? -5.286 5.996 -4.483 1.00 94.81 87 GLY A C 1
ATOM 690 O O . GLY A 1 87 ? -6.339 5.729 -3.902 1.00 94.81 87 GLY A O 1
ATOM 691 N N . LYS A 1 88 ? -5.152 5.823 -5.806 1.00 97.19 88 LYS A N 1
ATOM 692 C CA . LYS A 1 88 ? -6.133 5.097 -6.624 1.00 97.19 88 LYS A CA 1
ATOM 693 C C . LYS A 1 88 ? -6.009 3.607 -6.321 1.00 97.19 88 LYS A C 1
ATOM 695 O O . LYS A 1 88 ? -4.933 3.031 -6.467 1.00 97.19 88 LYS A O 1
ATOM 700 N N . ILE A 1 89 ? -7.116 2.984 -5.933 1.00 97.62 89 ILE A N 1
ATOM 701 C CA . ILE A 1 89 ? -7.182 1.539 -5.703 1.00 97.62 89 ILE A CA 1
ATOM 702 C C . ILE A 1 89 ? -7.142 0.830 -7.061 1.00 97.62 89 ILE A C 1
ATOM 704 O O . ILE A 1 89 ? -8.027 1.028 -7.889 1.00 97.62 89 ILE A O 1
ATOM 708 N N . ILE A 1 90 ? -6.114 0.010 -7.270 1.00 97.94 90 ILE A N 1
ATOM 709 C CA . ILE A 1 90 ? -5.945 -0.841 -8.457 1.00 97.94 90 ILE A CA 1
ATOM 710 C C . ILE A 1 90 ? -6.529 -2.231 -8.192 1.00 97.94 90 ILE A C 1
ATOM 712 O O . ILE A 1 90 ? -7.198 -2.810 -9.040 1.00 97.94 90 ILE A O 1
ATOM 716 N N . LYS A 1 91 ? -6.331 -2.746 -6.975 1.00 97.25 91 LYS A N 1
ATOM 717 C CA . LYS A 1 91 ? -6.922 -3.997 -6.494 1.00 97.25 91 LYS A CA 1
ATOM 718 C C . LYS A 1 91 ? -7.530 -3.770 -5.123 1.00 97.25 91 LYS A C 1
ATOM 720 O O . LYS A 1 91 ? -6.835 -3.367 -4.192 1.00 97.25 91 LYS A O 1
ATOM 725 N N . LYS A 1 92 ? -8.828 -4.033 -4.988 1.00 96.94 92 LYS A N 1
ATOM 726 C CA . LYS A 1 92 ? -9.545 -3.863 -3.720 1.00 96.94 92 LYS A CA 1
ATOM 727 C C . LYS A 1 92 ? -9.049 -4.882 -2.691 1.00 96.94 92 LYS A C 1
ATOM 729 O O . LYS A 1 92 ? -8.859 -6.053 -3.018 1.00 96.94 92 LYS A O 1
ATOM 734 N N . ALA A 1 93 ? -8.845 -4.435 -1.453 1.00 96.25 93 ALA A N 1
ATOM 735 C CA . ALA A 1 93 ? -8.575 -5.345 -0.348 1.00 96.25 93 ALA A CA 1
ATOM 736 C C . ALA A 1 93 ? -9.830 -6.174 -0.040 1.00 96.25 93 ALA A C 1
ATOM 738 O O . ALA A 1 93 ? -10.945 -5.650 -0.029 1.00 96.25 93 ALA A O 1
ATOM 739 N N . SER A 1 94 ? -9.645 -7.458 0.240 1.00 92.19 94 SER A N 1
ATOM 740 C CA . SER A 1 94 ? -10.709 -8.357 0.672 1.00 92.19 94 SER A CA 1
ATOM 741 C C . SER A 1 94 ? -10.227 -9.200 1.844 1.00 92.19 94 SER A C 1
ATOM 743 O O . SER A 1 94 ? -9.052 -9.550 1.970 1.00 92.19 94 SER A O 1
ATOM 745 N N . ARG A 1 95 ? -11.137 -9.525 2.757 1.00 74.56 95 ARG A N 1
ATOM 746 C CA . ARG A 1 95 ? -10.838 -10.506 3.793 1.00 74.56 95 ARG A CA 1
ATOM 747 C C . ARG A 1 95 ? -11.129 -11.870 3.186 1.00 74.56 95 ARG A C 1
ATOM 749 O O . ARG A 1 95 ? -12.282 -12.155 2.879 1.00 74.56 95 ARG A O 1
ATOM 756 N N . LYS A 1 96 ? -10.097 -12.691 2.984 1.00 62.03 96 LYS A N 1
ATOM 757 C CA . LYS A 1 96 ? -10.341 -14.131 2.920 1.00 62.03 96 LYS A CA 1
ATOM 758 C C . LYS A 1 96 ? -10.877 -14.519 4.297 1.00 62.03 96 LYS A C 1
ATOM 760 O O . LYS A 1 96 ? -10.217 -14.217 5.293 1.00 62.03 96 LYS A O 1
ATOM 765 N N . ARG A 1 97 ? -12.120 -14.999 4.324 1.00 51.09 97 ARG A N 1
ATOM 766 C CA . ARG A 1 97 ? -12.650 -15.732 5.472 1.00 51.09 97 ARG A CA 1
ATOM 767 C C . ARG A 1 97 ? -11.868 -17.028 5.611 1.00 51.09 97 ARG A C 1
ATOM 769 O O . ARG A 1 97 ? -11.452 -17.551 4.550 1.00 51.09 97 ARG A O 1
#

Secondary structure (DSSP, 8-state):
-PPPHHHHHHHHHHHHTT--B-TTSS-SEE-SSEEEEEE-SHHHHHHHHHHHTT-SSEEEEEE-GGGHHHHHHHTTTT--EEEETT--EEE------

Sequence (97 aa):
MAKSKHDKIAENLAKRFGSEYKKHKGIDIVTRDRVIEVETTRNGIYQGINQVKRSSKARYIAVNDRNIENALNATKRTGIGVMNEKGKIIKKASRKR

pLDDT: mean 92.91, std 8.32, range [51.09, 98.25]